Protein AF-A0A940BNS5-F1 (afdb_monomer_lite)

Radius of gyration: 18.8 Å; chains: 1; bounding box: 50×45×51 Å

Structure (mmCIF, N/CA/C/O backbone):
data_AF-A0A940BNS5-F1
#
_entry.id   AF-A0A940BNS5-F1
#
loop_
_atom_site.group_PDB
_atom_site.id
_atom_site.type_symbol
_atom_site.label_atom_id
_atom_site.label_alt_id
_atom_site.label_comp_id
_atom_site.label_asym_id
_atom_site.label_entity_id
_atom_site.label_seq_id
_atom_site.pdbx_PDB_ins_code
_atom_site.Cartn_x
_atom_site.Cartn_y
_atom_site.Cartn_z
_atom_site.occupancy
_atom_site.B_iso_or_equiv
_atom_site.auth_seq_id
_atom_site.auth_comp_id
_atom_site.auth_asym_id
_atom_site.auth_atom_id
_atom_site.pdbx_PDB_model_num
ATOM 1 N N . MET A 1 1 ? -21.526 30.500 -10.501 1.00 32.69 1 MET A N 1
ATOM 2 C CA . MET A 1 1 ? -21.380 29.417 -11.493 1.00 32.69 1 MET A CA 1
ATOM 3 C C . MET A 1 1 ? -20.387 28.428 -10.925 1.00 32.69 1 MET A C 1
ATOM 5 O O . MET A 1 1 ? -19.232 28.790 -10.744 1.00 32.69 1 MET A O 1
ATOM 9 N N . LEU A 1 2 ? -20.861 27.252 -10.518 1.00 28.48 2 LEU A N 1
ATOM 10 C CA . LEU A 1 2 ? -19.992 26.157 -10.097 1.00 28.48 2 LEU A CA 1
ATOM 11 C C . LEU A 1 2 ? -19.272 25.675 -11.359 1.00 28.48 2 LEU A C 1
ATOM 13 O O . LEU A 1 2 ? -19.937 25.359 -12.342 1.00 28.48 2 LEU A O 1
ATOM 17 N N . LYS A 1 3 ? -17.935 25.709 -11.373 1.00 36.97 3 LYS A N 1
ATOM 18 C CA . LYS A 1 3 ? -17.170 24.998 -12.402 1.00 36.97 3 LYS A CA 1
ATOM 19 C C . LYS A 1 3 ? -17.552 23.528 -12.264 1.00 36.97 3 LYS A C 1
ATOM 21 O O . LYS A 1 3 ? -17.383 22.979 -11.178 1.00 36.97 3 LYS A O 1
ATOM 26 N N . GLU A 1 4 ? -18.109 22.937 -13.314 1.00 45.84 4 GLU A N 1
ATOM 27 C CA . GLU A 1 4 ? -18.315 21.492 -13.369 1.00 45.84 4 GLU A CA 1
ATOM 28 C C . GLU A 1 4 ? -16.967 20.823 -13.076 1.00 45.84 4 GLU A C 1
ATOM 30 O O . GLU A 1 4 ? -15.955 21.120 -13.718 1.00 45.84 4 GLU A O 1
ATOM 35 N N . SER A 1 5 ? -16.932 20.011 -12.019 1.00 45.81 5 SER A N 1
ATOM 36 C CA . SER A 1 5 ? -15.772 19.209 -11.651 1.00 45.81 5 SER A CA 1
ATOM 37 C C . SER A 1 5 ? -15.508 18.247 -12.797 1.00 45.81 5 SER A C 1
ATOM 39 O O . SER A 1 5 ? -16.303 17.357 -13.075 1.00 45.81 5 SER A O 1
ATOM 41 N N . CYS A 1 6 ? -14.417 18.486 -13.496 1.00 49.66 6 CYS A N 1
ATOM 42 C CA . CYS A 1 6 ? -13.951 17.701 -14.623 1.00 49.66 6 CYS A CA 1
ATOM 43 C C . CYS A 1 6 ? -13.335 16.404 -14.070 1.00 49.66 6 CYS A C 1
ATOM 45 O O . CYS A 1 6 ? -12.288 16.470 -13.424 1.00 49.66 6 CYS A O 1
ATOM 47 N N . PRO A 1 7 ? -13.993 15.241 -14.231 1.00 57.59 7 PRO A N 1
ATOM 48 C CA . PRO A 1 7 ? -13.511 14.003 -13.637 1.00 57.59 7 PRO A CA 1
ATOM 49 C C . PRO A 1 7 ? -12.333 13.509 -14.473 1.00 57.59 7 PRO A C 1
ATOM 51 O O . PRO A 1 7 ? -12.489 13.235 -15.666 1.00 57.59 7 PRO A O 1
ATOM 54 N N . ILE A 1 8 ? -11.150 13.380 -13.870 1.00 55.38 8 ILE A N 1
ATOM 55 C CA . ILE A 1 8 ? -9.957 12.850 -14.555 1.00 55.38 8 ILE A CA 1
ATOM 56 C C . ILE A 1 8 ? -10.213 11.455 -15.128 1.00 55.38 8 ILE A C 1
ATOM 58 O O . ILE A 1 8 ? -9.591 11.067 -16.109 1.00 55.38 8 ILE A O 1
ATOM 62 N N . GLU A 1 9 ? -11.163 10.710 -14.583 1.00 52.56 9 GLU A N 1
ATOM 63 C CA . GLU A 1 9 ? -11.584 9.428 -15.130 1.00 52.56 9 GLU A CA 1
ATOM 64 C C . GLU A 1 9 ? -12.132 9.528 -16.558 1.00 52.56 9 GLU A C 1
ATOM 66 O O . GLU A 1 9 ? -11.794 8.702 -17.405 1.00 52.56 9 GLU A O 1
ATOM 71 N N . VAL A 1 10 ? -12.877 10.591 -16.880 1.00 57.41 10 VAL A N 1
ATOM 72 C CA . VAL A 1 10 ? -13.347 10.860 -18.249 1.00 57.41 10 VAL A CA 1
ATOM 73 C C . VAL A 1 10 ? -12.155 11.125 -19.173 1.00 57.41 10 VAL A C 1
ATOM 75 O O . VAL A 1 10 ? -12.111 10.614 -20.292 1.00 57.41 10 VAL A O 1
ATOM 78 N N . PHE A 1 11 ? -11.149 11.859 -18.686 1.00 62.84 11 PHE A N 1
ATOM 79 C CA . PHE A 1 11 ? -9.910 12.116 -19.422 1.00 62.84 11 PHE A CA 1
ATOM 80 C C . PHE A 1 11 ? -9.102 10.844 -19.662 1.00 62.84 11 PHE A C 1
ATOM 82 O O . PHE A 1 11 ? -8.723 10.549 -20.792 1.00 62.84 11 PHE A O 1
ATOM 89 N N . ALA A 1 12 ? -8.844 10.084 -18.599 1.00 56.06 12 ALA A N 1
ATOM 90 C CA . ALA A 1 12 ? -8.057 8.866 -18.635 1.00 56.06 12 ALA A CA 1
ATOM 91 C C . ALA A 1 12 ? -8.743 7.797 -19.492 1.00 56.06 12 ALA A C 1
ATOM 93 O O . ALA A 1 12 ? -8.070 7.114 -20.258 1.00 56.06 12 ALA A O 1
ATOM 94 N N . THR A 1 13 ? -10.070 7.684 -19.421 1.00 59.62 13 THR A N 1
ATOM 95 C CA . THR A 1 13 ? -10.864 6.770 -20.252 1.00 59.62 13 THR A CA 1
ATOM 96 C C . THR A 1 13 ? -10.799 7.154 -21.727 1.00 59.62 13 THR A C 1
ATOM 98 O O . THR A 1 13 ? -10.521 6.298 -22.568 1.00 59.62 13 THR A O 1
ATOM 101 N N . GLU A 1 14 ? -10.966 8.437 -22.057 1.00 59.06 14 GLU A N 1
ATOM 102 C CA . GLU A 1 14 ? -10.877 8.914 -23.441 1.00 59.06 14 GLU A CA 1
ATOM 103 C C . GLU A 1 14 ? -9.449 8.799 -24.006 1.00 59.06 14 GLU A C 1
ATOM 105 O O . GLU A 1 14 ? -9.266 8.397 -25.158 1.00 59.06 14 GLU A O 1
ATOM 110 N N . LEU A 1 15 ? -8.418 9.069 -23.197 1.00 60.38 15 LEU A N 1
ATOM 111 C CA . LEU A 1 15 ? -7.017 8.835 -23.562 1.00 60.38 15 LEU A CA 1
ATOM 112 C C . LEU A 1 15 ? -6.723 7.351 -23.789 1.00 60.38 15 LEU A C 1
ATOM 114 O O . LEU A 1 15 ? -6.112 7.009 -24.800 1.00 60.38 15 LEU A O 1
ATOM 118 N N . ARG A 1 16 ? -7.174 6.462 -22.891 1.00 60.81 16 ARG A N 1
ATOM 119 C CA . ARG A 1 16 ? -7.028 5.001 -23.041 1.00 60.81 16 ARG A CA 1
ATOM 120 C C . ARG A 1 16 ? -7.657 4.524 -24.345 1.00 60.81 16 ARG A C 1
ATOM 122 O O . ARG A 1 16 ? -6.996 3.811 -25.098 1.00 60.81 16 ARG A O 1
ATOM 129 N N . ARG A 1 17 ? -8.885 4.968 -24.641 1.00 61.94 17 ARG A N 1
ATOM 130 C CA . ARG A 1 17 ? -9.597 4.653 -25.888 1.00 61.94 17 ARG A CA 1
ATOM 131 C C . ARG A 1 17 ? -8.779 5.066 -27.116 1.00 61.94 17 ARG A C 1
ATOM 133 O O . ARG A 1 17 ? -8.561 4.259 -28.012 1.00 61.94 17 ARG A O 1
ATOM 140 N N . ARG A 1 18 ? -8.248 6.292 -27.134 1.00 57.31 18 ARG A N 1
ATOM 141 C CA . ARG A 1 18 ? -7.480 6.823 -28.276 1.00 57.31 18 ARG A CA 1
ATOM 142 C C . ARG A 1 18 ? -6.085 6.215 -28.437 1.00 57.31 18 ARG A C 1
ATOM 144 O O . ARG A 1 18 ? -5.617 6.092 -29.567 1.00 57.31 18 ARG A O 1
ATOM 151 N N . ILE A 1 19 ? -5.432 5.819 -27.342 1.00 58.22 19 ILE A N 1
ATOM 152 C CA . ILE A 1 19 ? -4.161 5.074 -27.380 1.00 58.22 19 ILE A CA 1
ATOM 153 C C . ILE A 1 19 ? -4.391 3.675 -27.972 1.00 58.22 19 ILE A C 1
ATOM 155 O O . ILE A 1 19 ? -3.611 3.231 -28.812 1.00 58.22 19 ILE A O 1
ATOM 159 N N . GLN A 1 20 ? -5.483 3.003 -27.593 1.00 56.16 20 GLN A N 1
ATOM 160 C CA . GLN A 1 20 ? -5.851 1.682 -28.119 1.00 56.16 20 GLN A CA 1
ATOM 161 C C . GLN A 1 20 ? -6.294 1.717 -29.592 1.00 56.16 20 GLN A C 1
ATOM 163 O O . GLN A 1 20 ? -6.050 0.761 -30.323 1.00 56.16 20 GLN A O 1
ATOM 168 N N . GLU A 1 21 ? -6.892 2.819 -30.049 1.00 59.59 21 GLU A N 1
ATOM 169 C CA . GLU A 1 21 ? -7.330 3.013 -31.441 1.00 59.59 21 GLU A CA 1
ATOM 170 C C . GLU A 1 21 ? -6.195 3.356 -32.425 1.00 59.59 21 GLU A C 1
ATOM 172 O O . GLU A 1 21 ? -6.444 3.487 -33.622 1.00 59.59 21 GLU A O 1
ATOM 177 N N . GLY A 1 22 ? -4.943 3.467 -31.960 1.00 50.72 22 GLY A N 1
ATOM 178 C CA . GLY A 1 22 ? -3.772 3.557 -32.834 1.00 50.72 22 GLY A CA 1
ATOM 179 C C . GLY A 1 22 ? -3.780 4.774 -33.764 1.00 50.72 22 GLY A C 1
ATO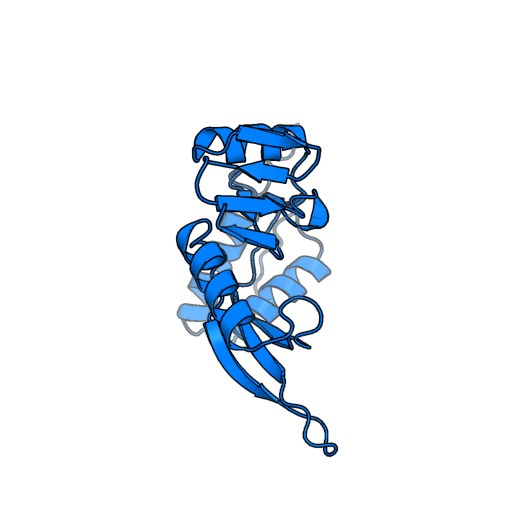M 180 O O . GLY A 1 22 ? -3.629 4.627 -34.974 1.00 50.72 22 GLY A O 1
ATOM 181 N N . SER A 1 23 ? -3.927 5.987 -33.225 1.00 45.78 23 SER A N 1
ATOM 182 C CA . SER A 1 23 ? -3.704 7.215 -33.998 1.00 45.78 23 SER A CA 1
ATOM 183 C C . SER A 1 23 ? -2.414 7.898 -33.552 1.00 45.78 23 SER A C 1
ATOM 185 O O . SER A 1 23 ? -2.322 8.419 -32.440 1.00 45.78 23 SER A O 1
ATOM 187 N N . GLY A 1 24 ? -1.421 7.943 -34.446 1.00 44.81 24 GLY A N 1
ATOM 188 C CA . GLY A 1 24 ? -0.151 8.669 -34.283 1.00 44.81 24 GLY A CA 1
ATOM 189 C C . GLY A 1 24 ? -0.278 10.194 -34.110 1.00 44.81 24 GLY A C 1
ATOM 190 O O . GLY A 1 24 ? 0.727 10.893 -34.160 1.00 44.81 24 GLY A O 1
ATOM 191 N N . ASP A 1 25 ? -1.490 10.709 -33.889 1.00 45.00 25 ASP A N 1
ATOM 192 C CA . ASP A 1 25 ? -1.805 12.110 -33.604 1.00 45.00 25 ASP A CA 1
ATOM 193 C C . ASP A 1 25 ? -2.443 12.316 -32.209 1.00 45.00 25 ASP A C 1
ATOM 195 O O . ASP A 1 25 ? -2.957 13.400 -31.925 1.00 45.00 25 ASP A O 1
ATOM 199 N N . ALA A 1 26 ? -2.382 11.331 -31.297 1.00 45.66 26 ALA A N 1
ATOM 200 C CA . ALA A 1 26 ? -2.919 11.449 -29.928 1.00 45.66 26 ALA A CA 1
ATOM 201 C C . ALA A 1 26 ? -2.349 12.645 -29.124 1.00 45.66 26 ALA A C 1
ATOM 203 O O . ALA A 1 26 ? -2.980 13.113 -28.181 1.00 45.66 26 ALA A O 1
ATOM 204 N N . GLN A 1 27 ? -1.201 13.193 -29.538 1.00 44.97 27 GLN A N 1
ATOM 205 C CA . GLN A 1 27 ? -0.595 14.401 -28.964 1.00 44.97 27 GLN A CA 1
ATOM 206 C C . GLN A 1 27 ? -1.122 15.729 -29.539 1.00 44.97 27 GLN A C 1
ATOM 208 O O . GLN A 1 27 ? -0.878 16.772 -28.940 1.00 44.97 27 GLN A O 1
ATOM 213 N N . LYS A 1 28 ? -1.828 15.742 -30.682 1.00 43.66 28 LYS A N 1
ATOM 214 C CA . LYS A 1 28 ? -2.190 16.996 -31.380 1.00 43.66 28 LYS A CA 1
ATOM 215 C C . LYS A 1 28 ? -3.585 17.538 -31.084 1.00 43.66 28 LYS A C 1
ATOM 217 O O . LYS A 1 28 ? -3.833 18.696 -31.390 1.00 43.66 28 LYS A O 1
ATOM 222 N N . ASN A 1 29 ? -4.480 16.746 -30.496 1.00 43.44 29 ASN A N 1
ATOM 223 C CA . ASN A 1 29 ? -5.855 17.165 -30.198 1.00 43.44 29 ASN A CA 1
ATOM 224 C C . ASN A 1 29 ? -6.308 16.676 -28.819 1.00 43.44 29 ASN A C 1
ATOM 226 O O . ASN A 1 29 ? -7.402 16.129 -28.664 1.00 43.44 29 ASN A O 1
ATOM 230 N N . LEU A 1 30 ? -5.467 16.894 -27.809 1.00 49.41 30 LEU A N 1
ATOM 231 C CA . LEU A 1 30 ? -5.956 16.990 -26.443 1.00 49.41 30 LEU A CA 1
ATOM 232 C C . LEU A 1 30 ? -6.776 18.290 -26.384 1.00 49.41 30 LEU A C 1
ATOM 234 O O . LEU A 1 30 ? -6.230 19.371 -26.179 1.00 49.41 30 LEU A O 1
ATOM 238 N N . GLN A 1 31 ? -8.070 18.230 -26.715 1.00 48.22 31 GLN A N 1
ATOM 239 C CA . GLN A 1 31 ? -8.955 19.358 -26.439 1.00 48.22 31 GLN A CA 1
ATOM 240 C C . GLN A 1 31 ? -8.922 19.549 -24.925 1.00 48.22 31 GLN A C 1
ATOM 242 O O . GLN A 1 31 ? -9.421 18.710 -24.181 1.00 48.22 31 GLN A O 1
ATOM 247 N N . THR A 1 32 ? -8.232 20.613 -24.519 1.00 45.91 32 THR A N 1
ATOM 248 C CA . THR A 1 32 ? -7.919 21.008 -23.149 1.00 45.91 32 THR A CA 1
ATOM 249 C C . THR A 1 32 ? -9.106 20.759 -22.236 1.00 45.91 32 THR A C 1
ATOM 251 O O . THR A 1 32 ? -10.130 21.445 -22.346 1.00 45.91 32 THR A O 1
ATOM 254 N N . LEU A 1 33 ? -8.968 19.797 -21.329 1.00 45.50 33 LEU A N 1
ATOM 255 C CA . LEU A 1 33 ? -9.897 19.688 -20.225 1.00 45.50 33 LEU A CA 1
ATOM 256 C C . LEU A 1 33 ? -9.505 20.772 -19.213 1.00 45.50 33 LEU A C 1
ATOM 258 O O . LEU A 1 33 ? -8.359 20.816 -18.775 1.00 45.50 33 LEU A O 1
ATOM 262 N N . PRO A 1 34 ? -10.415 21.681 -18.830 1.00 53.19 34 PRO A N 1
ATOM 263 C CA . PRO A 1 34 ? -10.081 22.922 -18.118 1.00 53.19 34 PRO A CA 1
ATOM 264 C C . PRO A 1 34 ? -9.596 22.733 -16.664 1.00 53.19 34 PRO A C 1
ATOM 266 O O . PRO A 1 34 ? -9.528 23.708 -15.912 1.00 53.19 34 PRO A O 1
ATOM 269 N N . CYS A 1 35 ? -9.314 21.496 -16.248 1.00 53.53 35 CYS A N 1
ATOM 270 C CA . CYS A 1 35 ? -9.085 21.096 -14.864 1.00 53.53 35 CYS A CA 1
ATOM 271 C C . CYS A 1 35 ? -7.706 20.504 -14.580 1.00 53.53 35 CYS A C 1
ATOM 273 O O . CYS A 1 35 ? -7.287 20.525 -13.426 1.00 53.53 35 CYS A O 1
ATOM 275 N N . LEU A 1 36 ? -7.007 20.015 -15.605 1.00 54.66 36 LEU A N 1
ATOM 276 C CA . LEU A 1 36 ? -5.651 19.509 -15.472 1.00 54.66 36 LEU A CA 1
ATOM 277 C C . LEU A 1 36 ? -4.656 20.565 -15.924 1.00 54.66 36 LEU A C 1
ATOM 279 O O . LEU A 1 36 ? -4.879 21.291 -16.894 1.00 54.66 36 LEU A O 1
ATOM 283 N N . THR A 1 37 ? -3.532 20.665 -15.223 1.00 63.12 37 THR A N 1
ATOM 284 C CA . THR A 1 37 ? -2.418 21.443 -15.752 1.00 63.12 37 THR A CA 1
ATOM 285 C C . THR A 1 37 ? -1.830 20.714 -16.964 1.00 63.12 37 THR A C 1
ATOM 287 O O . THR A 1 37 ? -1.770 19.483 -16.970 1.00 63.12 37 THR A O 1
ATOM 290 N N . PRO A 1 38 ? -1.279 21.434 -17.958 1.00 60.47 38 PRO A N 1
ATOM 291 C CA . PRO A 1 38 ? -0.605 20.805 -19.099 1.00 60.47 38 PRO A CA 1
ATOM 292 C C . PRO A 1 38 ? 0.501 19.813 -18.697 1.00 60.47 38 PRO A C 1
ATOM 294 O O . PRO A 1 38 ? 0.825 18.886 -19.433 1.00 60.47 38 PRO A O 1
ATOM 297 N N . LYS A 1 39 ? 1.088 19.995 -17.505 1.00 58.50 39 LYS A N 1
ATOM 298 C CA . LYS A 1 39 ? 2.098 19.098 -16.937 1.00 58.50 39 LYS A CA 1
ATOM 299 C C . LYS A 1 39 ? 1.495 17.781 -16.438 1.00 58.50 39 LYS A C 1
ATOM 301 O O . LYS A 1 39 ? 2.104 16.734 -16.633 1.00 58.50 39 LYS A O 1
ATOM 306 N N . GLU A 1 40 ? 0.333 17.827 -15.794 1.00 60.97 40 GLU A N 1
ATOM 307 C CA . GLU A 1 40 ? -0.395 16.633 -15.344 1.00 60.97 40 GLU A CA 1
ATOM 308 C C . GLU A 1 40 ? -0.957 15.858 -16.535 1.00 60.97 40 GLU A C 1
ATOM 310 O O . GLU A 1 40 ? -0.813 14.640 -16.580 1.00 60.97 40 GLU A O 1
ATOM 315 N N . GLU A 1 41 ? -1.493 16.559 -17.540 1.00 63.91 41 GLU A N 1
ATOM 316 C CA . GLU A 1 41 ? -1.937 15.948 -18.797 1.00 63.91 41 GLU A CA 1
ATOM 317 C C . GLU A 1 41 ? -0.795 15.190 -19.485 1.00 63.91 41 GLU A C 1
ATOM 319 O O . GLU A 1 41 ? -0.955 14.026 -19.849 1.00 63.91 41 GLU A O 1
ATOM 324 N N . ALA A 1 42 ? 0.381 15.818 -19.609 1.00 62.97 42 ALA A N 1
ATOM 325 C CA . ALA A 1 42 ? 1.560 15.197 -20.207 1.00 62.97 42 ALA A CA 1
ATOM 326 C C . ALA A 1 42 ? 2.070 13.990 -19.402 1.00 62.97 42 ALA A C 1
ATOM 328 O O . ALA A 1 42 ? 2.389 12.964 -19.996 1.00 62.97 42 ALA A O 1
ATOM 329 N N . LEU A 1 43 ? 2.109 14.082 -18.068 1.00 65.00 43 LEU A N 1
ATOM 330 C CA . LEU A 1 43 ? 2.560 12.989 -17.201 1.00 65.00 43 LEU A CA 1
ATOM 331 C C . LEU A 1 43 ? 1.613 11.783 -17.259 1.00 65.00 43 LEU A C 1
ATOM 333 O O . LEU A 1 43 ? 2.064 10.638 -17.303 1.00 65.00 43 LEU A O 1
ATOM 337 N N . ILE A 1 44 ? 0.302 12.036 -17.258 1.00 65.31 44 ILE A N 1
ATOM 338 C CA . ILE A 1 44 ? -0.724 10.997 -17.385 1.00 65.31 44 ILE A CA 1
ATOM 339 C C . ILE A 1 44 ? -0.643 10.361 -18.775 1.00 65.31 44 ILE A C 1
ATOM 341 O O . ILE A 1 44 ? -0.619 9.137 -18.876 1.00 65.31 44 ILE A O 1
ATOM 345 N N . ALA A 1 45 ? -0.530 11.161 -19.839 1.00 64.94 45 ALA A N 1
ATOM 346 C CA . ALA A 1 45 ? -0.399 10.658 -21.204 1.00 64.94 45 ALA A CA 1
ATOM 347 C C . ALA A 1 45 ? 0.884 9.833 -21.411 1.00 64.94 45 ALA A C 1
ATOM 349 O O . ALA A 1 45 ? 0.823 8.769 -22.021 1.00 64.94 45 ALA A O 1
ATOM 350 N N . GLU A 1 46 ? 2.026 10.271 -20.870 1.00 62.84 46 GLU A N 1
ATOM 351 C CA . GLU A 1 46 ? 3.297 9.536 -20.915 1.00 62.84 46 GLU A CA 1
ATOM 352 C C . GLU A 1 46 ? 3.174 8.176 -20.214 1.00 62.84 46 GLU A C 1
ATOM 354 O O . GLU A 1 46 ? 3.526 7.140 -20.780 1.00 62.84 46 GLU A O 1
ATOM 359 N N . LYS A 1 47 ? 2.605 8.151 -19.005 1.00 64.25 47 LYS A N 1
ATOM 360 C CA . LYS A 1 47 ? 2.402 6.908 -18.246 1.00 64.25 47 LYS A CA 1
ATOM 361 C C . LYS A 1 47 ? 1.408 5.965 -18.924 1.00 64.25 47 LYS A C 1
ATOM 363 O O . LYS A 1 47 ? 1.657 4.766 -18.974 1.00 64.25 47 LYS A O 1
ATOM 368 N N . LEU A 1 48 ? 0.333 6.498 -19.504 1.00 63.97 48 LEU A N 1
ATOM 369 C CA . LEU A 1 48 ? -0.627 5.711 -20.283 1.00 63.97 48 LEU A CA 1
ATOM 370 C C . LEU A 1 48 ? 0.001 5.142 -21.564 1.00 63.97 48 LEU A C 1
ATOM 372 O O . LEU A 1 48 ? -0.319 4.018 -21.947 1.00 63.97 48 LEU A O 1
ATOM 376 N N . ALA A 1 49 ? 0.908 5.884 -22.207 1.00 58.19 49 ALA A N 1
ATOM 377 C CA . ALA A 1 49 ? 1.589 5.461 -23.430 1.00 58.19 49 ALA A CA 1
ATOM 378 C C . ALA A 1 49 ? 2.668 4.388 -23.190 1.00 58.19 49 ALA A C 1
ATOM 380 O O . ALA A 1 49 ? 2.876 3.532 -24.047 1.00 58.19 49 ALA A O 1
ATOM 381 N N . HIS A 1 50 ? 3.338 4.406 -22.033 1.00 53.91 50 HIS A N 1
ATOM 382 C CA . HIS A 1 50 ? 4.413 3.463 -21.687 1.00 53.91 50 HIS A CA 1
ATOM 383 C C . HIS A 1 50 ? 3.954 2.245 -20.865 1.00 53.91 50 HIS A C 1
ATOM 385 O O . HIS A 1 50 ? 4.781 1.445 -20.425 1.00 53.91 50 HIS A O 1
ATOM 391 N N . GLY A 1 51 ? 2.639 2.071 -20.715 1.00 59.50 51 GLY A N 1
ATOM 392 C CA . GLY A 1 51 ? 2.028 1.078 -19.838 1.00 59.50 51 GLY A CA 1
ATOM 393 C C . GLY A 1 51 ? 1.813 1.668 -18.448 1.00 59.50 51 GLY A C 1
ATOM 394 O O . GLY A 1 51 ? 2.746 2.191 -17.844 1.00 59.50 51 GLY A O 1
ATOM 395 N N . ASN A 1 52 ? 0.576 1.585 -17.944 1.00 76.50 52 ASN A N 1
ATOM 396 C CA . ASN A 1 52 ? 0.146 2.091 -16.632 1.00 76.50 52 ASN A CA 1
ATOM 397 C C . ASN A 1 52 ? 0.780 1.311 -15.481 1.00 76.50 52 ASN A C 1
ATOM 399 O O . ASN A 1 52 ? 0.084 0.673 -14.705 1.00 76.50 52 ASN A O 1
ATOM 403 N N . VAL A 1 53 ? 2.100 1.310 -15.383 1.00 80.88 53 VAL A N 1
ATOM 404 C CA . VAL A 1 53 ? 2.830 0.373 -14.547 1.00 80.88 53 VAL A CA 1
ATOM 405 C C . VAL A 1 53 ? 3.985 1.081 -13.852 1.00 80.88 53 VAL A C 1
ATOM 407 O O . VAL A 1 53 ? 4.748 1.836 -14.454 1.00 80.88 53 VAL A O 1
ATOM 410 N N . ILE A 1 54 ? 4.126 0.812 -12.559 1.00 85.19 54 ILE A N 1
ATOM 411 C CA . ILE A 1 54 ? 5.245 1.222 -11.720 1.00 85.19 54 ILE A CA 1
ATOM 412 C C . ILE A 1 54 ? 6.073 -0.017 -11.385 1.00 85.19 54 ILE A C 1
ATOM 414 O O . ILE A 1 54 ? 5.540 -1.013 -10.898 1.00 85.19 54 ILE A O 1
ATOM 418 N N . TYR A 1 55 ? 7.389 0.079 -11.572 1.00 83.88 55 TYR A N 1
ATOM 419 C CA . TYR A 1 55 ? 8.339 -0.915 -11.080 1.00 83.88 55 TYR A CA 1
ATOM 420 C C . TYR A 1 55 ? 8.985 -0.435 -9.778 1.00 83.88 55 TYR A C 1
ATOM 422 O O . TYR A 1 55 ? 9.502 0.680 -9.702 1.00 83.88 55 TYR A O 1
ATOM 430 N N . LYS A 1 56 ? 8.976 -1.289 -8.754 1.00 87.00 56 LYS A N 1
ATOM 431 C CA . LYS A 1 56 ? 9.563 -1.045 -7.435 1.00 87.00 56 LYS A CA 1
ATOM 432 C C . LYS A 1 56 ? 10.646 -2.080 -7.165 1.00 87.00 56 LYS A C 1
ATOM 434 O O . LYS A 1 56 ? 10.380 -3.279 -7.169 1.00 87.00 56 LYS A O 1
ATOM 439 N N . VAL A 1 57 ? 11.865 -1.620 -6.901 1.00 85.94 57 VAL A N 1
ATOM 440 C CA . VAL A 1 57 ? 12.954 -2.492 -6.442 1.00 85.94 57 VAL A CA 1
ATOM 441 C C . VAL A 1 57 ? 12.839 -2.645 -4.929 1.00 85.94 57 VAL A C 1
ATOM 443 O O . VAL A 1 57 ? 12.895 -1.654 -4.203 1.00 85.94 57 VAL A O 1
ATOM 446 N N . ASN A 1 58 ? 12.678 -3.875 -4.443 1.00 86.62 58 ASN A N 1
ATOM 447 C CA . ASN A 1 58 ? 12.577 -4.160 -3.015 1.00 86.62 58 ASN A CA 1
ATOM 448 C C . ASN A 1 58 ? 13.938 -4.593 -2.454 1.00 86.62 58 ASN A C 1
ATOM 450 O O . ASN A 1 58 ? 14.534 -5.561 -2.925 1.00 86.62 58 ASN A O 1
ATOM 454 N N . ASN A 1 59 ? 14.424 -3.891 -1.427 1.00 84.56 59 ASN A N 1
ATOM 455 C CA . ASN A 1 59 ? 15.731 -4.158 -0.820 1.00 84.56 59 ASN A CA 1
ATOM 456 C C . ASN A 1 59 ? 15.722 -5.230 0.289 1.00 84.56 59 ASN A C 1
ATOM 458 O O . ASN A 1 59 ? 16.754 -5.461 0.914 1.00 84.56 59 ASN A O 1
ATOM 462 N N . LEU A 1 60 ? 14.570 -5.857 0.553 1.00 83.88 60 LEU A N 1
ATOM 463 C CA . LEU A 1 60 ? 14.338 -6.868 1.590 1.00 83.88 60 LEU A CA 1
ATOM 464 C C . LEU A 1 60 ? 14.617 -6.414 3.031 1.00 83.88 60 LEU A C 1
ATOM 466 O O . LEU A 1 60 ? 14.589 -7.245 3.936 1.00 83.88 60 LEU A O 1
ATOM 470 N N . MET A 1 61 ? 14.828 -5.121 3.294 1.00 80.06 61 MET A N 1
ATOM 471 C CA . MET A 1 61 ? 15.120 -4.636 4.651 1.00 80.06 61 MET A CA 1
ATOM 472 C C . MET A 1 61 ? 13.976 -4.929 5.625 1.00 80.06 61 MET A C 1
ATOM 474 O O . MET A 1 61 ? 14.213 -5.359 6.754 1.00 80.06 61 MET A O 1
ATOM 478 N N . THR A 1 62 ? 12.732 -4.746 5.177 1.00 76.19 62 THR A N 1
ATOM 479 C CA . THR A 1 62 ? 11.545 -4.974 6.009 1.00 76.19 62 THR A CA 1
ATOM 480 C C . THR A 1 62 ? 11.178 -6.454 6.094 1.00 76.19 62 THR A C 1
ATOM 482 O O . THR A 1 62 ? 10.887 -6.962 7.175 1.00 76.19 62 THR A O 1
ATOM 485 N N . SER A 1 63 ? 11.211 -7.175 4.968 1.00 79.19 63 SER A N 1
ATOM 486 C CA . SER A 1 63 ? 10.811 -8.587 4.920 1.00 79.19 63 SER A CA 1
ATOM 487 C C . SER A 1 63 ? 11.895 -9.545 5.414 1.00 79.19 63 SER A C 1
ATOM 489 O O . SER A 1 63 ? 11.574 -10.664 5.801 1.00 79.19 63 SER A O 1
ATOM 491 N N . LYS A 1 64 ? 13.170 -9.136 5.411 1.00 85.25 64 LYS A N 1
ATOM 492 C CA . LYS A 1 64 ? 14.382 -9.924 5.721 1.00 85.25 64 LYS A CA 1
ATOM 493 C C . LYS A 1 64 ? 14.660 -11.087 4.766 1.00 85.25 64 LYS A C 1
ATOM 495 O O . LYS A 1 64 ? 15.817 -11.396 4.505 1.00 85.25 64 LYS A O 1
ATOM 500 N N . THR A 1 65 ? 13.620 -11.736 4.248 1.00 89.25 65 THR A N 1
ATOM 501 C CA . THR A 1 65 ? 13.700 -12.869 3.324 1.00 89.25 65 THR A CA 1
ATOM 502 C C . THR A 1 65 ? 12.761 -12.682 2.131 1.00 89.25 65 THR A C 1
ATOM 504 O O . THR A 1 65 ? 11.804 -11.903 2.186 1.00 89.25 65 THR A O 1
ATOM 507 N N . LEU A 1 66 ? 13.025 -13.422 1.047 1.00 90.12 66 LEU A N 1
ATOM 508 C CA . LEU A 1 66 ? 12.124 -13.516 -0.108 1.00 90.12 66 LEU A CA 1
ATOM 509 C C . LEU A 1 66 ? 10.799 -14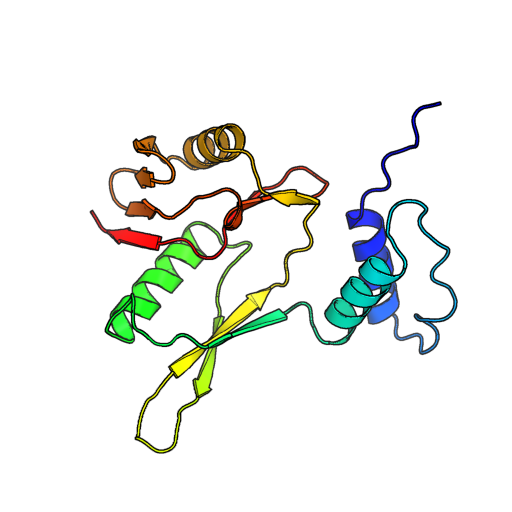.194 0.253 1.00 90.12 66 LEU A C 1
ATOM 511 O O . LEU A 1 66 ? 9.753 -13.749 -0.203 1.00 90.12 66 LEU A O 1
ATOM 515 N N . LEU A 1 67 ? 10.837 -15.229 1.099 1.00 92.50 67 LEU A N 1
ATOM 516 C CA . LEU A 1 67 ? 9.632 -15.933 1.540 1.00 92.50 67 LEU A CA 1
ATOM 517 C C . LEU A 1 67 ? 8.675 -14.975 2.255 1.00 92.50 67 LEU A C 1
ATOM 519 O O . LEU A 1 67 ? 7.529 -14.833 1.845 1.00 92.50 67 LEU A O 1
ATOM 523 N N . SER A 1 68 ? 9.180 -14.237 3.245 1.00 91.50 68 SER A N 1
ATOM 524 C CA . SER A 1 68 ? 8.382 -13.249 3.975 1.00 91.50 68 SER A CA 1
ATOM 525 C C . SER A 1 68 ? 7.908 -12.101 3.081 1.00 91.50 68 SER A C 1
ATOM 527 O O . SER A 1 68 ? 6.845 -11.539 3.327 1.00 91.50 68 SER A O 1
ATOM 529 N N . LEU A 1 69 ? 8.663 -11.740 2.033 1.00 92.81 69 LEU A N 1
ATOM 530 C CA . LEU A 1 69 ? 8.173 -10.792 1.032 1.00 92.81 69 LEU A CA 1
ATOM 531 C C . LEU A 1 69 ? 6.965 -11.379 0.296 1.00 92.81 69 LEU A C 1
ATOM 533 O O . LEU A 1 69 ? 5.932 -10.726 0.233 1.00 92.81 69 LEU A O 1
ATOM 537 N N . PHE A 1 70 ? 7.068 -12.599 -0.232 1.00 94.31 70 PHE A N 1
ATOM 538 C CA . PHE A 1 70 ? 5.986 -13.217 -1.001 1.00 94.31 70 PHE A CA 1
ATOM 539 C C . PHE A 1 70 ? 4.733 -13.471 -0.166 1.00 94.31 70 PHE A C 1
ATOM 541 O O . PHE A 1 70 ? 3.633 -13.221 -0.649 1.00 94.31 70 PHE A O 1
ATOM 548 N N . GLU A 1 71 ? 4.876 -13.875 1.095 1.00 94.25 71 GLU A N 1
ATOM 549 C CA . GLU A 1 71 ? 3.749 -13.979 2.029 1.00 94.25 71 GLU A CA 1
ATOM 550 C C . GLU A 1 71 ? 3.017 -12.639 2.168 1.00 94.25 71 GLU A C 1
ATOM 552 O O . GLU A 1 71 ? 1.793 -12.581 2.064 1.00 94.25 71 GLU A O 1
ATOM 557 N N . ARG A 1 72 ? 3.762 -11.538 2.315 1.00 94.25 72 ARG A N 1
ATOM 558 C CA . ARG A 1 72 ? 3.179 -10.194 2.397 1.00 94.25 72 ARG A CA 1
ATOM 559 C C . ARG A 1 72 ? 2.529 -9.744 1.097 1.00 94.25 72 ARG A C 1
ATOM 561 O O . ARG A 1 72 ? 1.462 -9.148 1.151 1.00 94.25 72 ARG A O 1
ATOM 568 N N . LEU A 1 73 ? 3.143 -10.024 -0.054 1.00 95.44 73 LEU A N 1
ATOM 569 C CA . LEU A 1 73 ? 2.547 -9.700 -1.354 1.00 95.44 73 LEU A CA 1
ATOM 570 C C . LEU A 1 73 ? 1.254 -10.485 -1.577 1.00 95.44 73 LEU A C 1
ATOM 572 O O . LEU A 1 73 ? 0.279 -9.917 -2.053 1.00 95.44 73 LEU A O 1
ATOM 576 N N . ASN A 1 74 ? 1.209 -11.755 -1.174 1.00 96.38 74 ASN A N 1
ATOM 577 C CA . ASN A 1 74 ? -0.005 -12.563 -1.256 1.00 96.38 74 ASN A CA 1
ATOM 578 C C . ASN A 1 74 ? -1.122 -11.994 -0.373 1.00 96.38 74 ASN A C 1
ATOM 580 O O . ASN A 1 74 ? -2.260 -11.893 -0.825 1.00 96.38 74 ASN A O 1
ATOM 584 N N . LEU A 1 75 ? -0.801 -11.576 0.857 1.00 97.38 75 LEU A N 1
ATOM 585 C CA . LEU A 1 75 ? -1.766 -10.918 1.741 1.00 97.38 75 LEU A CA 1
ATOM 586 C C . LEU A 1 75 ? -2.250 -9.587 1.154 1.00 97.38 75 LEU A C 1
ATOM 588 O O . LEU A 1 75 ? -3.458 -9.365 1.093 1.00 97.38 75 LEU A O 1
ATOM 592 N N . HIS A 1 76 ? -1.336 -8.745 0.656 1.00 97.44 76 HIS A N 1
ATOM 593 C CA . HIS A 1 76 ? -1.687 -7.489 -0.014 1.00 97.44 76 HIS A CA 1
ATOM 594 C C . HIS A 1 76 ? -2.628 -7.738 -1.186 1.00 97.44 76 HIS A C 1
ATOM 596 O O . HIS A 1 76 ? -3.705 -7.162 -1.235 1.00 97.44 76 HIS A O 1
ATOM 602 N N . ASN A 1 77 ? -2.258 -8.630 -2.102 1.00 97.69 77 ASN A N 1
ATOM 603 C CA . ASN A 1 77 ? -3.029 -8.908 -3.311 1.00 97.69 77 ASN A CA 1
ATOM 604 C C . ASN A 1 77 ? -4.399 -9.518 -3.002 1.00 97.69 77 ASN A C 1
ATOM 606 O O . ASN A 1 77 ? -5.349 -9.293 -3.747 1.00 97.69 77 ASN A O 1
ATOM 610 N N . SER A 1 78 ? -4.506 -10.285 -1.914 1.00 96.81 78 SER A N 1
ATOM 611 C CA . SER A 1 78 ? -5.775 -10.859 -1.470 1.00 96.81 78 SER A CA 1
ATOM 612 C C . SER A 1 78 ? -6.711 -9.817 -0.859 1.00 96.81 78 SER A C 1
ATOM 614 O O . SER A 1 78 ? -7.922 -9.952 -1.005 1.00 96.81 78 SER A O 1
ATOM 616 N N . ILE A 1 79 ? -6.179 -8.828 -0.135 1.00 97.56 79 ILE A N 1
ATOM 617 C CA . ILE A 1 79 ? -6.983 -7.820 0.574 1.00 97.56 79 ILE A CA 1
ATOM 618 C C . ILE A 1 79 ? -7.265 -6.610 -0.331 1.00 97.56 79 ILE A C 1
ATOM 620 O O . ILE A 1 79 ? -8.375 -6.085 -0.331 1.00 97.56 79 ILE A O 1
ATOM 624 N N . PHE A 1 80 ? -6.284 -6.196 -1.134 1.00 97.69 80 PHE A N 1
ATOM 625 C CA . PHE A 1 80 ? -6.322 -5.027 -2.015 1.00 97.69 80 PHE A CA 1
ATOM 626 C C . PHE A 1 80 ? -6.003 -5.422 -3.471 1.00 97.69 80 PHE A C 1
ATOM 628 O O . PHE A 1 80 ? -4.949 -5.069 -4.007 1.00 97.69 80 PHE A O 1
ATOM 635 N N . PRO A 1 81 ? -6.901 -6.156 -4.153 1.00 96.38 81 PRO A N 1
ATOM 636 C CA . PRO A 1 81 ? -6.639 -6.670 -5.500 1.00 96.38 81 PRO A CA 1
ATOM 637 C C . PRO A 1 81 ? -6.423 -5.568 -6.552 1.00 96.38 81 PRO A C 1
ATOM 639 O O . PRO A 1 81 ? -5.646 -5.763 -7.485 1.00 96.38 81 PRO A O 1
ATOM 642 N N . GLN A 1 82 ? -7.044 -4.395 -6.375 1.00 92.12 82 GLN A N 1
ATOM 643 C CA . GLN A 1 82 ? -6.919 -3.239 -7.280 1.00 92.12 82 GLN A CA 1
ATOM 644 C C . GLN A 1 82 ? -5.510 -2.627 -7.306 1.00 92.12 82 GLN A C 1
ATOM 646 O O . GLN A 1 82 ? -5.154 -1.911 -8.233 1.00 92.12 82 GLN A O 1
ATOM 651 N N . THR A 1 83 ? -4.692 -2.905 -6.290 1.00 95.31 83 THR A N 1
ATOM 652 C CA . THR A 1 83 ? -3.308 -2.424 -6.184 1.00 95.31 83 THR A CA 1
ATOM 653 C C . THR A 1 83 ? -2.331 -3.586 -6.065 1.00 95.31 83 THR A C 1
ATOM 655 O O . THR A 1 83 ? -1.288 -3.471 -5.415 1.00 95.31 83 THR A O 1
ATOM 658 N N . SER A 1 84 ? -2.676 -4.726 -6.664 1.00 96.44 84 SER A N 1
ATOM 659 C CA . SER A 1 84 ? -1.870 -5.935 -6.563 1.00 96.44 84 SER A CA 1
ATOM 660 C C . SER A 1 84 ? -0.455 -5.757 -7.124 1.00 96.44 84 SER A C 1
ATOM 662 O O . SER A 1 84 ? -0.195 -4.983 -8.047 1.00 96.44 84 SER A O 1
ATOM 664 N N . TYR A 1 85 ? 0.479 -6.490 -6.527 1.00 95.81 85 TYR A N 1
ATOM 665 C CA . TYR A 1 85 ? 1.858 -6.587 -6.969 1.00 95.81 85 TYR A CA 1
ATOM 666 C C . TYR A 1 85 ? 2.086 -7.858 -7.780 1.00 95.81 85 TYR A C 1
ATOM 668 O O . TYR A 1 85 ? 1.663 -8.946 -7.385 1.00 95.81 85 TYR A O 1
ATOM 676 N N . GLN A 1 86 ? 2.868 -7.745 -8.846 1.00 94.75 86 GLN A N 1
ATOM 677 C CA . GLN A 1 86 ? 3.400 -8.876 -9.595 1.00 94.75 86 GLN A CA 1
ATOM 678 C C . GLN A 1 86 ? 4.928 -8.884 -9.513 1.00 94.75 86 GLN A C 1
ATOM 680 O O . GLN A 1 86 ? 5.577 -7.870 -9.748 1.00 94.75 86 GLN A O 1
ATOM 685 N N . LEU A 1 87 ? 5.531 -10.030 -9.197 1.00 93.06 87 LEU A N 1
ATOM 686 C CA . LEU A 1 87 ? 6.978 -10.192 -9.336 1.00 93.06 87 LEU A CA 1
ATOM 687 C C . LEU A 1 87 ? 7.324 -10.304 -10.826 1.00 93.06 87 LEU A C 1
ATOM 689 O O . LEU A 1 87 ? 6.867 -11.236 -11.485 1.00 93.06 87 LEU A O 1
ATOM 693 N N . THR A 1 88 ? 8.153 -9.398 -11.342 1.00 90.75 88 THR A N 1
ATOM 694 C CA . THR A 1 88 ? 8.563 -9.403 -12.760 1.00 90.75 88 THR A CA 1
ATOM 695 C C . THR A 1 88 ? 10.005 -9.818 -12.978 1.00 90.75 88 THR A C 1
ATOM 697 O O . THR A 1 88 ? 10.383 -10.192 -14.087 1.00 90.75 88 THR A O 1
ATOM 700 N N . GLY A 1 89 ? 10.821 -9.802 -11.928 1.00 88.50 89 GLY A N 1
ATOM 701 C CA . GLY A 1 89 ? 12.194 -10.260 -12.015 1.00 88.50 89 GLY A CA 1
ATOM 702 C C . GLY A 1 89 ? 13.008 -9.912 -10.786 1.00 88.50 89 GLY A C 1
ATOM 703 O O . GLY A 1 89 ? 12.479 -9.587 -9.723 1.00 88.50 89 GLY A O 1
ATOM 704 N N . PHE A 1 90 ? 14.320 -9.974 -10.958 1.00 87.62 90 PHE A N 1
ATOM 705 C CA . PHE A 1 90 ? 15.294 -9.637 -9.935 1.00 87.62 90 PHE A CA 1
ATOM 706 C C . PHE A 1 90 ? 16.366 -8.732 -10.536 1.00 87.62 90 PHE A C 1
ATOM 708 O O . PHE A 1 90 ? 16.732 -8.871 -11.701 1.00 87.62 90 PHE A O 1
ATOM 715 N N . THR A 1 91 ? 16.884 -7.824 -9.722 1.00 84.56 91 THR A N 1
ATOM 716 C CA . THR A 1 91 ? 18.086 -7.038 -9.999 1.00 84.56 91 THR A CA 1
ATOM 717 C C . THR A 1 91 ? 19.115 -7.277 -8.899 1.00 84.56 91 THR A C 1
ATOM 719 O O . THR A 1 91 ? 18.843 -7.954 -7.909 1.00 84.56 91 THR A O 1
ATOM 722 N N . GLY A 1 92 ? 20.314 -6.741 -9.064 1.00 79.00 92 GLY A N 1
ATOM 723 C CA . GLY A 1 92 ? 21.391 -6.889 -8.104 1.00 79.00 92 GLY A CA 1
ATOM 724 C C . GLY A 1 92 ? 22.523 -5.922 -8.387 1.00 79.00 92 GLY A C 1
ATOM 725 O O . GLY A 1 92 ? 22.711 -5.476 -9.519 1.00 79.00 92 GLY A O 1
ATOM 726 N N . PHE A 1 93 ? 23.292 -5.610 -7.350 1.00 70.56 93 PHE A N 1
ATOM 727 C CA . PHE A 1 93 ? 24.588 -4.964 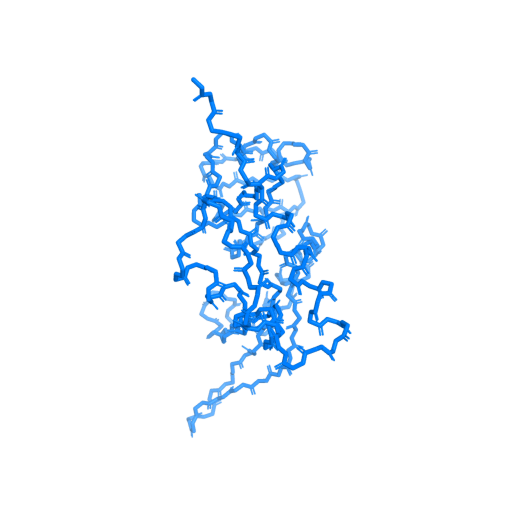-7.523 1.00 70.56 93 PHE A CA 1
ATOM 728 C C . PHE A 1 93 ? 25.670 -6.052 -7.513 1.00 70.56 93 PHE A C 1
ATOM 730 O O . PHE A 1 93 ? 25.473 -7.130 -6.953 1.00 70.56 93 PHE A O 1
ATOM 737 N N . GLY A 1 94 ? 26.819 -5.797 -8.145 1.00 60.88 94 GLY A N 1
ATOM 738 C CA . GLY A 1 94 ? 27.899 -6.783 -8.344 1.00 60.88 94 GLY A CA 1
ATOM 739 C C . GLY A 1 94 ? 28.536 -7.367 -7.069 1.00 60.88 94 GLY A C 1
ATOM 740 O O . GLY A 1 94 ? 29.517 -8.094 -7.158 1.00 60.88 94 GLY A O 1
ATOM 741 N N . ASN A 1 95 ? 27.992 -7.063 -5.890 1.00 74.94 95 ASN A N 1
ATOM 742 C CA . ASN A 1 95 ? 28.337 -7.635 -4.590 1.00 74.94 95 ASN A CA 1
ATOM 743 C C . ASN A 1 95 ? 27.540 -8.915 -4.250 1.00 74.94 95 ASN A C 1
ATOM 745 O O . ASN A 1 95 ? 27.646 -9.410 -3.130 1.00 74.94 95 ASN A O 1
ATOM 749 N N . GLY A 1 96 ? 26.719 -9.425 -5.174 1.00 73.38 96 GLY A N 1
ATOM 750 C CA . GLY A 1 96 ? 25.897 -10.619 -4.959 1.00 73.38 96 GLY A CA 1
ATOM 751 C C . GLY A 1 96 ? 24.560 -10.352 -4.259 1.00 73.38 96 GLY A C 1
ATOM 752 O O . GLY A 1 96 ? 23.869 -11.302 -3.897 1.00 73.38 96 GLY A O 1
ATOM 753 N N . SER A 1 97 ? 24.167 -9.087 -4.069 1.00 78.56 97 SER A N 1
ATOM 754 C CA . SER A 1 97 ? 22.825 -8.749 -3.585 1.00 78.56 97 SER A CA 1
ATOM 755 C C . SER A 1 97 ? 21.764 -9.065 -4.641 1.00 78.56 97 SER A C 1
ATOM 757 O O . SER A 1 97 ? 21.943 -8.734 -5.811 1.00 78.56 97 SER A O 1
ATOM 759 N N . ILE A 1 98 ? 20.642 -9.651 -4.215 1.00 82.06 98 ILE A N 1
ATOM 760 C CA . ILE A 1 98 ? 19.485 -9.956 -5.065 1.00 82.06 98 ILE A CA 1
ATOM 761 C C . ILE A 1 98 ? 18.283 -9.164 -4.551 1.00 82.06 98 ILE A C 1
ATOM 763 O O . ILE A 1 98 ? 17.909 -9.282 -3.385 1.00 82.06 98 ILE A O 1
ATOM 767 N N . TYR A 1 99 ? 17.665 -8.390 -5.438 1.00 84.75 99 TYR A N 1
ATOM 768 C CA . TYR A 1 99 ? 16.540 -7.511 -5.146 1.00 84.75 99 TYR A CA 1
ATOM 769 C C . TYR A 1 99 ? 15.360 -7.819 -6.067 1.00 84.75 99 TYR A C 1
ATOM 771 O O . TYR A 1 99 ? 15.496 -7.697 -7.285 1.00 84.75 99 TYR A O 1
ATOM 779 N N . PRO A 1 100 ? 14.196 -8.204 -5.525 1.00 87.62 100 PRO A N 1
ATOM 780 C CA . PRO A 1 100 ? 12.980 -8.376 -6.313 1.00 87.62 100 PRO A CA 1
ATOM 781 C C . PRO A 1 100 ? 12.549 -7.078 -6.993 1.00 87.62 100 PRO A C 1
ATOM 783 O O . PRO A 1 100 ? 12.562 -6.011 -6.375 1.00 87.62 100 PRO A O 1
ATOM 786 N N . ILE A 1 101 ? 12.124 -7.185 -8.248 1.00 87.25 101 ILE A N 1
ATOM 787 C CA . ILE A 1 101 ? 11.441 -6.120 -8.979 1.00 87.25 101 ILE A CA 1
ATOM 788 C C . ILE A 1 101 ? 9.950 -6.440 -8.958 1.00 87.25 101 ILE A C 1
ATOM 790 O O . ILE A 1 101 ? 9.514 -7.474 -9.470 1.00 87.25 101 ILE A O 1
ATOM 794 N N . LEU A 1 102 ? 9.182 -5.556 -8.336 1.00 90.25 102 LEU A N 1
ATOM 795 C CA . LEU A 1 102 ? 7.737 -5.660 -8.217 1.00 90.25 102 LEU A CA 1
ATOM 796 C C . LEU A 1 102 ? 7.080 -4.691 -9.188 1.00 90.25 102 LEU A C 1
ATOM 798 O O . LEU A 1 102 ? 7.440 -3.521 -9.242 1.00 90.25 102 LEU A O 1
ATOM 802 N N . GLN A 1 103 ? 6.103 -5.179 -9.923 1.00 92.00 103 GLN A N 1
ATOM 803 C CA . GLN A 1 103 ? 5.233 -4.413 -10.788 1.00 92.00 103 GLN A CA 1
ATOM 804 C C . GLN A 1 103 ? 3.929 -4.112 -10.051 1.00 92.00 103 GLN A C 1
ATOM 806 O O . GLN A 1 103 ? 3.387 -4.998 -9.398 1.00 92.00 103 GLN A O 1
ATOM 811 N N . GLN A 1 104 ? 3.428 -2.887 -10.160 1.00 91.25 104 GLN A N 1
ATOM 812 C CA . GLN A 1 104 ? 2.110 -2.477 -9.675 1.00 91.25 104 GLN A CA 1
ATOM 813 C C . GLN A 1 104 ? 1.480 -1.539 -10.700 1.00 91.25 104 GLN A C 1
ATOM 815 O O . GLN A 1 104 ? 2.198 -0.747 -11.314 1.00 91.25 104 GLN A O 1
ATOM 820 N N . ASP A 1 105 ? 0.163 -1.587 -10.861 1.00 88.50 105 ASP A N 1
ATOM 821 C CA . ASP A 1 105 ? -0.525 -0.649 -11.743 1.00 88.50 105 ASP A CA 1
ATOM 822 C C . ASP A 1 105 ? -0.389 0.795 -11.236 1.00 88.50 105 ASP A C 1
ATOM 824 O O . ASP A 1 105 ? -0.413 1.084 -10.036 1.00 88.50 105 ASP A O 1
ATOM 828 N N . PHE A 1 106 ? -0.208 1.724 -12.170 1.00 84.06 106 PHE A N 1
ATOM 829 C CA . PHE A 1 106 ? -0.191 3.146 -11.881 1.00 84.06 106 PHE A CA 1
ATOM 830 C C . PHE A 1 106 ? -1.619 3.614 -11.605 1.00 84.06 106 PHE A C 1
ATOM 832 O O . PHE A 1 106 ? -2.452 3.678 -12.511 1.00 84.06 106 PHE A O 1
ATOM 839 N N . ILE A 1 107 ? -1.877 3.971 -10.351 1.00 83.00 107 ILE A N 1
ATOM 840 C CA . ILE A 1 107 ? -3.168 4.495 -9.916 1.00 83.00 107 ILE A CA 1
ATOM 841 C C . ILE A 1 107 ? -3.227 5.992 -10.217 1.00 83.00 107 ILE A C 1
ATOM 843 O O . ILE A 1 107 ? -2.355 6.757 -9.801 1.00 83.00 107 ILE A O 1
ATOM 847 N N . ILE A 1 108 ? -4.265 6.409 -10.938 1.00 80.06 108 ILE A N 1
ATOM 848 C CA . ILE A 1 108 ? -4.604 7.820 -11.122 1.00 80.06 108 ILE A CA 1
ATOM 849 C C . ILE A 1 108 ? -5.514 8.208 -9.958 1.00 80.06 108 ILE A C 1
ATOM 851 O O . ILE A 1 108 ? -6.537 7.568 -9.749 1.00 80.06 108 ILE A O 1
ATOM 855 N N . TYR A 1 109 ? -5.143 9.234 -9.196 1.00 81.31 109 TYR A N 1
ATOM 856 C CA . TYR A 1 109 ? -5.867 9.636 -7.991 1.00 81.31 109 TYR A CA 1
ATOM 857 C C . TYR A 1 109 ? -6.005 11.160 -7.896 1.00 81.31 109 TYR A C 1
ATOM 859 O O . TYR A 1 109 ? -5.242 11.900 -8.519 1.00 81.31 109 TYR A O 1
ATOM 867 N N . GLU A 1 110 ? -7.000 11.627 -7.142 1.00 82.94 110 GLU A N 1
ATOM 868 C CA . GLU A 1 110 ? -7.230 13.047 -6.857 1.00 82.94 110 GLU A CA 1
ATOM 869 C C . GLU A 1 110 ? -6.353 13.519 -5.703 1.00 82.94 110 GLU A C 1
ATOM 871 O O . GLU A 1 110 ? -5.665 14.537 -5.788 1.00 82.94 110 GLU A O 1
ATOM 876 N N . ARG A 1 111 ? -6.387 12.770 -4.601 1.00 91.31 111 ARG A N 1
ATOM 877 C CA . ARG A 1 111 ? -5.718 13.137 -3.355 1.00 91.31 111 ARG A CA 1
ATOM 878 C C . ARG A 1 111 ? -5.451 11.923 -2.480 1.00 91.31 111 ARG A C 1
ATOM 880 O O . ARG A 1 111 ? -5.957 10.831 -2.713 1.00 91.31 111 ARG A O 1
ATOM 887 N N . GLU A 1 112 ? -4.690 12.148 -1.423 1.00 95.94 112 GLU A N 1
ATOM 888 C CA . GLU A 1 112 ? -4.580 11.211 -0.310 1.00 95.94 112 GLU A CA 1
ATOM 889 C C . GLU A 1 112 ? -5.914 11.114 0.456 1.00 95.94 112 GLU A C 1
ATOM 891 O O . GLU A 1 112 ? -6.663 12.094 0.594 1.00 95.94 112 GLU A O 1
ATOM 896 N N . ALA A 1 113 ? -6.220 9.925 0.968 1.00 97.25 113 ALA A N 1
ATOM 897 C CA . ALA A 1 113 ? -7.378 9.689 1.815 1.00 97.25 113 ALA A CA 1
ATOM 898 C C . ALA A 1 113 ? -7.171 10.303 3.205 1.00 97.25 113 ALA A C 1
ATOM 900 O O . ALA A 1 113 ? -6.078 10.297 3.773 1.00 97.25 113 ALA A O 1
ATOM 901 N N . THR A 1 114 ? -8.245 10.813 3.799 1.00 98.12 114 THR A N 1
ATOM 902 C CA . THR A 1 114 ? -8.216 11.287 5.185 1.00 98.12 114 THR A CA 1
ATOM 903 C C . THR A 1 114 ? -8.208 10.105 6.163 1.00 98.12 114 THR A C 1
ATOM 905 O O . THR A 1 114 ? -8.720 9.033 5.836 1.00 98.12 114 THR A O 1
ATOM 908 N N . PRO A 1 115 ? -7.722 10.277 7.408 1.00 98.12 115 PRO A N 1
ATOM 909 C CA . PRO A 1 115 ? -7.782 9.213 8.414 1.00 98.12 115 PRO A CA 1
ATOM 910 C C . PRO A 1 115 ? -9.194 8.658 8.656 1.00 98.12 115 PRO A C 1
ATOM 912 O O . PRO A 1 115 ? -9.345 7.470 8.918 1.00 98.12 115 PRO A O 1
ATOM 915 N N . ILE A 1 116 ? -10.227 9.502 8.542 1.00 98.06 116 ILE A N 1
ATOM 916 C CA . ILE 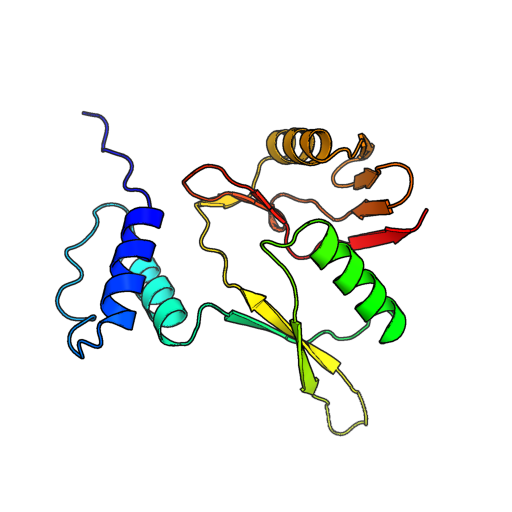A 1 116 ? -11.629 9.092 8.707 1.00 98.06 116 ILE A CA 1
ATOM 917 C C . ILE A 1 116 ? -12.074 8.202 7.539 1.00 98.06 116 ILE A C 1
ATOM 919 O O . ILE A 1 116 ? -12.711 7.178 7.763 1.00 98.06 116 ILE A O 1
ATOM 923 N N . GLU A 1 117 ? -11.715 8.556 6.302 1.00 98.38 117 GLU A N 1
ATOM 924 C CA . GLU A 1 117 ? -12.017 7.734 5.121 1.00 98.38 117 GLU A CA 1
ATOM 925 C C . GLU A 1 117 ? -11.331 6.366 5.201 1.00 98.38 117 GLU A C 1
ATOM 927 O O . GLU A 1 117 ? -11.961 5.354 4.907 1.00 98.38 117 GLU A O 1
ATOM 932 N N . ILE A 1 118 ? -10.080 6.322 5.675 1.00 98.69 118 ILE A N 1
ATOM 933 C CA . ILE A 1 118 ? -9.342 5.071 5.900 1.00 98.69 118 ILE A CA 1
ATOM 934 C C . ILE A 1 118 ? -10.046 4.211 6.956 1.00 98.69 118 ILE A C 1
ATOM 936 O O . ILE A 1 118 ? -10.254 3.019 6.735 1.00 98.69 118 ILE A O 1
ATOM 940 N N . ASP A 1 119 ? -10.451 4.803 8.085 1.00 98.50 119 ASP A N 1
ATOM 941 C CA . ASP A 1 119 ? -11.171 4.087 9.144 1.00 98.50 119 ASP A CA 1
ATOM 942 C C . ASP A 1 119 ? -12.481 3.472 8.621 1.00 98.50 119 ASP A C 1
ATOM 944 O O . ASP A 1 119 ? -12.777 2.305 8.891 1.00 98.50 119 ASP A O 1
ATOM 948 N N . MET A 1 120 ? -13.258 4.247 7.856 1.00 98.38 120 MET A N 1
ATOM 949 C CA . MET A 1 120 ? -14.519 3.792 7.264 1.00 98.38 120 MET A CA 1
ATOM 950 C C . MET A 1 120 ? -14.298 2.673 6.245 1.00 98.38 120 MET A C 1
ATOM 952 O O . MET A 1 120 ? -15.010 1.671 6.280 1.00 98.38 120 MET A O 1
ATOM 956 N N . TYR A 1 121 ? -13.300 2.822 5.375 1.00 98.38 121 TYR A N 1
ATOM 957 C CA . TYR A 1 121 ? -12.953 1.830 4.365 1.00 98.38 121 TYR A CA 1
ATOM 958 C C . TYR A 1 121 ? -12.521 0.502 4.988 1.00 98.38 121 TYR A C 1
ATOM 960 O O . TYR A 1 121 ? -13.081 -0.540 4.655 1.00 98.38 121 TYR A O 1
ATOM 968 N N . MET A 1 122 ? -11.597 0.533 5.954 1.00 98.56 122 MET A N 1
ATOM 969 C CA . MET A 1 122 ? -11.129 -0.679 6.633 1.00 98.56 122 MET A CA 1
ATOM 970 C C . MET A 1 122 ? -12.263 -1.378 7.391 1.00 98.56 122 MET A C 1
ATOM 972 O O . MET A 1 122 ? -12.383 -2.601 7.325 1.00 98.56 122 MET A O 1
ATOM 976 N N . SER A 1 123 ? -13.142 -0.611 8.042 1.00 98.31 123 SER A N 1
ATOM 977 C CA . SER A 1 123 ? -14.347 -1.149 8.684 1.00 98.31 123 SER A CA 1
ATOM 978 C C . SER A 1 123 ? -15.268 -1.853 7.681 1.00 98.31 123 SER A C 1
ATOM 980 O O . SER A 1 123 ? -15.729 -2.967 7.936 1.00 98.31 123 SER A O 1
ATOM 982 N N . ALA A 1 124 ? -15.484 -1.251 6.506 1.00 97.94 124 ALA A N 1
ATOM 983 C CA . ALA A 1 124 ? -16.340 -1.809 5.460 1.00 97.94 124 ALA A CA 1
ATOM 984 C C . ALA A 1 124 ? -15.825 -3.150 4.907 1.00 97.94 124 ALA A C 1
ATOM 986 O O . ALA A 1 124 ? -16.632 -4.007 4.553 1.00 97.94 124 ALA A O 1
ATOM 987 N N . ILE A 1 125 ? -14.504 -3.362 4.887 1.00 97.19 125 ILE A N 1
ATOM 988 C CA . ILE A 1 125 ? -13.886 -4.630 4.461 1.00 97.19 125 ILE A CA 1
ATOM 989 C C . ILE A 1 125 ? -13.612 -5.603 5.626 1.00 97.19 125 ILE A C 1
ATOM 991 O O . ILE A 1 125 ? -12.879 -6.578 5.467 1.00 97.19 125 ILE A O 1
ATOM 995 N N . GLY A 1 126 ? -14.212 -5.367 6.799 1.00 98.00 126 GLY A N 1
ATOM 996 C CA . GLY A 1 126 ? -14.203 -6.305 7.927 1.00 98.00 126 GLY A CA 1
ATOM 997 C C . GLY A 1 126 ? -13.009 -6.183 8.877 1.00 98.00 126 GLY A C 1
ATOM 998 O O . GLY A 1 126 ? -12.773 -7.088 9.677 1.00 98.00 126 GLY A O 1
ATOM 999 N N . PHE A 1 127 ? -12.260 -5.082 8.821 1.00 98.56 127 PHE A N 1
ATOM 1000 C CA . PHE A 1 127 ? -11.149 -4.818 9.729 1.00 98.56 127 PHE A CA 1
ATOM 1001 C C . PHE A 1 127 ? -11.542 -3.827 10.828 1.00 98.56 127 PHE A C 1
ATOM 1003 O O . PHE A 1 127 ? -12.117 -2.770 10.588 1.00 98.56 127 PHE A O 1
ATOM 1010 N N . GLN A 1 128 ? -11.163 -4.142 12.061 1.00 98.19 128 GLN A N 1
ATOM 1011 C CA . GLN A 1 128 ? -11.334 -3.288 13.228 1.00 98.19 128 GLN A CA 1
ATOM 1012 C C . GLN A 1 128 ? -10.068 -2.480 13.496 1.00 98.19 128 GLN A C 1
ATOM 1014 O O . GLN A 1 128 ? -8.948 -2.978 13.371 1.00 98.19 128 GLN A O 1
ATOM 1019 N N . LYS A 1 129 ? -10.236 -1.221 13.897 1.00 98.19 129 LYS A N 1
ATOM 1020 C CA . LYS A 1 129 ? -9.120 -0.336 14.231 1.00 98.19 129 LYS A CA 1
ATOM 1021 C C . LYS A 1 129 ? -8.445 -0.775 15.530 1.00 98.19 129 LYS A C 1
ATOM 1023 O O . LYS A 1 129 ? -9.100 -0.869 16.563 1.00 98.19 129 LYS A O 1
ATOM 1028 N N . LEU A 1 130 ? -7.130 -0.978 15.480 1.00 97.44 130 LEU A N 1
ATOM 1029 C CA . LEU A 1 130 ? -6.302 -1.256 16.658 1.00 97.44 130 LEU A CA 1
ATOM 1030 C C . LEU A 1 130 ? -5.610 0.011 17.171 1.00 97.44 130 LEU A C 1
ATOM 1032 O O . LEU A 1 130 ? -5.556 0.258 18.372 1.00 97.44 130 LEU A O 1
ATOM 1036 N N . SER A 1 131 ? -5.076 0.823 16.259 1.00 96.75 131 SER A N 1
ATOM 1037 C CA . SER A 1 131 ? -4.442 2.108 16.565 1.00 96.75 131 SER A CA 1
ATOM 1038 C C . SER A 1 131 ? -4.462 3.019 15.337 1.00 96.75 131 SER A C 1
ATOM 1040 O O . SER A 1 131 ? -5.038 2.682 14.303 1.00 96.75 131 SER A O 1
ATOM 1042 N N . ALA A 1 132 ? -3.829 4.192 15.421 1.00 95.25 132 ALA A N 1
ATOM 1043 C CA . ALA A 1 132 ? -3.607 5.018 14.238 1.00 95.25 132 ALA A CA 1
ATOM 1044 C C . ALA A 1 132 ? -2.891 4.199 13.147 1.00 95.25 132 ALA A C 1
ATOM 1046 O O . ALA A 1 132 ? -1.891 3.543 13.442 1.00 95.25 132 ALA A O 1
ATOM 1047 N N . ALA A 1 133 ? -3.431 4.225 11.923 1.00 96.88 133 ALA A N 1
ATOM 1048 C CA . ALA A 1 133 ? -2.900 3.525 10.750 1.00 96.88 133 ALA A CA 1
ATOM 1049 C C . ALA A 1 133 ? -2.729 1.995 10.905 1.00 96.88 133 ALA A C 1
ATOM 1051 O O . ALA A 1 133 ? -1.977 1.397 10.134 1.00 96.88 133 ALA A O 1
ATOM 1052 N N . LYS A 1 134 ? -3.402 1.355 11.879 1.00 98.38 134 LYS A N 1
ATOM 1053 C CA . LYS A 1 134 ? -3.320 -0.095 12.127 1.00 98.38 134 LYS A CA 1
ATOM 1054 C C . LYS A 1 134 ? -4.688 -0.715 12.408 1.00 98.38 134 LYS A C 1
ATOM 1056 O O . LYS A 1 134 ? -5.428 -0.236 13.269 1.00 98.38 134 LYS A O 1
ATOM 1061 N N . PHE A 1 135 ? -4.971 -1.830 11.742 1.00 98.62 135 PHE A N 1
ATOM 1062 C CA . PHE A 1 135 ? -6.251 -2.530 11.793 1.00 98.62 135 PHE A CA 1
ATOM 1063 C C . PHE A 1 135 ? -6.066 -4.052 11.820 1.00 98.62 135 PHE A C 1
ATOM 1065 O O . PHE A 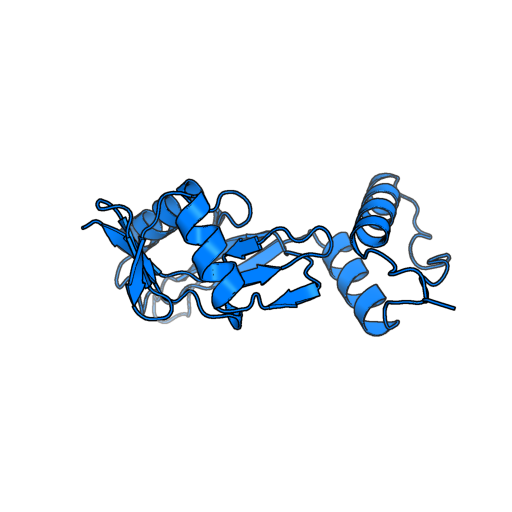1 135 ? -5.009 -4.555 11.442 1.00 98.62 135 PHE A O 1
ATOM 1072 N N . SER A 1 136 ? -7.088 -4.789 12.257 1.00 98.31 136 SER A N 1
ATOM 1073 C CA . SER A 1 136 ? -7.096 -6.255 12.284 1.00 98.31 136 SER A CA 1
ATOM 1074 C C . SER A 1 136 ? -8.486 -6.829 12.042 1.00 98.31 136 SER A C 1
ATOM 1076 O O . SER A 1 136 ? -9.473 -6.271 12.510 1.00 98.31 136 SER A O 1
ATOM 1078 N N . ASN A 1 137 ? -8.564 -7.967 11.357 1.00 97.75 137 ASN A N 1
ATOM 1079 C CA . ASN A 1 137 ? -9.787 -8.772 11.254 1.00 97.75 137 ASN A CA 1
ATOM 1080 C C . ASN A 1 137 ? -9.757 -10.019 12.168 1.00 97.75 137 ASN A C 1
ATOM 1082 O O . ASN A 1 137 ? -10.566 -10.928 12.006 1.00 97.75 137 ASN A O 1
ATOM 1086 N N . GLY A 1 138 ? -8.800 -10.087 13.102 1.00 96.94 138 GLY A N 1
ATOM 1087 C CA . GLY A 1 138 ? -8.591 -11.223 14.005 1.00 96.94 138 GLY A CA 1
ATOM 1088 C C . GLY A 1 138 ? -7.702 -12.341 13.451 1.00 96.94 138 GLY A C 1
ATOM 1089 O O . GLY A 1 138 ? -7.309 -13.209 14.219 1.00 96.94 138 GLY A O 1
ATOM 1090 N N . VAL A 1 139 ? -7.359 -12.307 12.158 1.00 97.19 139 VAL A N 1
ATOM 1091 C CA . VAL A 1 139 ? -6.435 -13.261 11.503 1.00 97.19 139 VAL A CA 1
ATOM 1092 C C . VAL A 1 139 ? -5.256 -12.537 10.852 1.00 97.19 139 VAL A C 1
ATOM 1094 O O . VAL A 1 139 ? -4.136 -13.039 10.814 1.00 97.19 139 VAL A O 1
ATOM 1097 N N . ILE A 1 140 ? -5.497 -11.336 10.333 1.00 97.62 140 ILE A N 1
ATOM 1098 C CA . ILE A 1 140 ? -4.511 -10.506 9.652 1.00 97.62 140 ILE A CA 1
ATOM 1099 C C . ILE A 1 140 ? -4.514 -9.129 10.306 1.00 97.62 140 ILE A C 1
ATOM 1101 O O . ILE A 1 140 ? -5.565 -8.520 10.500 1.00 97.62 140 ILE A O 1
ATOM 1105 N N . GLU A 1 141 ? -3.324 -8.624 10.605 1.00 97.94 141 GLU A N 1
ATOM 1106 C CA . GLU A 1 141 ? -3.069 -7.223 10.910 1.00 97.94 141 GLU A CA 1
ATOM 1107 C C . GLU A 1 141 ? -2.552 -6.494 9.668 1.00 97.94 141 GLU A C 1
ATOM 1109 O O . GLU A 1 141 ? -1.634 -6.971 8.996 1.00 97.94 141 GLU A O 1
ATOM 1114 N N . VAL A 1 142 ? -3.111 -5.308 9.413 1.00 98.06 142 VAL A N 1
ATOM 1115 C CA . VAL A 1 142 ? -2.648 -4.361 8.390 1.00 98.06 142 VAL A CA 1
ATOM 1116 C C . VAL A 1 142 ? -2.174 -3.087 9.081 1.00 98.06 142 VAL A C 1
ATOM 1118 O O . VAL A 1 142 ? -2.872 -2.552 9.945 1.00 98.06 142 VAL A O 1
ATOM 1121 N N . SER A 1 143 ? -0.992 -2.597 8.721 1.00 97.44 143 SER A N 1
ATOM 1122 C CA . SER A 1 143 ? -0.393 -1.373 9.266 1.00 97.44 143 SER A CA 1
ATOM 1123 C C . SER A 1 143 ? 0.216 -0.480 8.180 1.00 97.44 143 SER A C 1
ATOM 1125 O O . SER A 1 143 ? 0.230 -0.849 7.010 1.00 97.44 143 SER A O 1
ATOM 1127 N N . ASP A 1 144 ? 0.710 0.696 8.580 1.00 97.06 144 ASP A N 1
ATOM 1128 C CA . ASP A 1 144 ? 1.237 1.756 7.698 1.00 97.06 144 ASP A CA 1
ATOM 1129 C C . ASP A 1 144 ? 0.176 2.379 6.766 1.00 97.06 144 ASP A C 1
ATOM 1131 O O . ASP A 1 144 ? 0.489 2.980 5.741 1.00 97.06 144 ASP A O 1
ATOM 1135 N N . LEU A 1 145 ? -1.105 2.307 7.155 1.00 97.62 145 LEU A N 1
ATOM 1136 C CA . LEU A 1 145 ? -2.225 2.960 6.462 1.00 97.62 145 LEU A CA 1
ATOM 1137 C C . LEU A 1 145 ? -2.312 4.457 6.800 1.00 97.62 145 LEU A C 1
ATOM 1139 O O . LEU A 1 145 ? -3.264 4.932 7.424 1.00 97.62 145 LEU A O 1
ATOM 1143 N N . HIS A 1 146 ? -1.274 5.201 6.432 1.00 97.38 146 HIS A N 1
ATOM 1144 C CA . HIS A 1 146 ? -1.262 6.663 6.480 1.00 97.38 146 HIS A CA 1
ATOM 1145 C C . HIS A 1 146 ? -1.857 7.267 5.196 1.00 97.38 146 HIS A C 1
ATOM 1147 O O . HIS A 1 146 ? -1.836 6.598 4.167 1.00 97.38 146 HIS A O 1
ATOM 1153 N N . PRO A 1 147 ? -2.313 8.539 5.209 1.00 97.19 147 PRO A N 1
ATOM 1154 C CA . PRO A 1 147 ? -2.831 9.229 4.019 1.00 97.19 147 PRO A CA 1
ATOM 1155 C C . PRO A 1 147 ? -1.971 9.063 2.755 1.00 97.19 147 PRO A C 1
ATOM 1157 O O . PRO A 1 147 ? -2.486 8.665 1.718 1.00 97.19 147 PRO A O 1
ATOM 1160 N N . ARG A 1 148 ? -0.645 9.210 2.870 1.00 94.81 148 ARG A N 1
ATOM 1161 C CA . ARG A 1 148 ? 0.321 8.993 1.771 1.00 94.81 148 ARG A CA 1
ATOM 1162 C C . ARG A 1 148 ? 0.271 7.610 1.101 1.00 94.81 148 ARG A C 1
ATOM 1164 O O . ARG A 1 148 ? 0.744 7.464 -0.020 1.00 94.81 148 ARG A O 1
ATOM 1171 N N . ASN A 1 149 ? -0.274 6.611 1.793 1.00 97.44 149 ASN A N 1
ATOM 1172 C CA . ASN A 1 149 ? -0.342 5.211 1.375 1.00 97.44 149 ASN A CA 1
ATOM 1173 C C . ASN A 1 149 ? -1.770 4.788 0.987 1.00 97.44 149 ASN A C 1
ATOM 1175 O O . ASN A 1 149 ? -2.001 3.636 0.626 1.00 97.44 149 ASN A O 1
ATOM 1179 N N . VAL A 1 150 ? -2.745 5.698 1.059 1.00 97.94 150 VAL A N 1
ATOM 1180 C CA . VAL A 1 150 ? -4.128 5.421 0.668 1.00 97.94 150 VAL A CA 1
ATOM 1181 C C . VAL A 1 150 ? -4.596 6.522 -0.266 1.00 97.94 150 VAL A C 1
ATOM 1183 O O . VAL A 1 150 ? -4.806 7.662 0.138 1.00 97.94 150 VAL A O 1
ATOM 1186 N N . LEU A 1 151 ? -4.735 6.175 -1.536 1.00 95.38 151 LEU A N 1
ATOM 1187 C CA . LEU A 1 151 ? -5.069 7.104 -2.604 1.00 95.38 151 LEU A CA 1
ATOM 1188 C C . LEU A 1 151 ? -6.578 7.104 -2.818 1.00 95.38 151 LEU A C 1
ATOM 1190 O O . LEU A 1 151 ? -7.191 6.040 -2.789 1.00 95.38 151 LEU A O 1
ATOM 1194 N N . LYS A 1 152 ? -7.163 8.279 -3.043 1.00 92.69 152 LYS A N 1
ATOM 1195 C CA . LYS A 1 152 ? -8.573 8.436 -3.395 1.00 92.69 152 LYS A CA 1
ATOM 1196 C C . LYS A 1 152 ? -8.696 8.957 -4.817 1.00 92.69 152 LYS A C 1
ATOM 1198 O O . LYS A 1 152 ? -8.101 9.991 -5.134 1.00 92.69 152 LYS A O 1
ATOM 1203 N N . ASP A 1 153 ? -9.443 8.253 -5.658 1.00 85.31 153 ASP A N 1
ATOM 1204 C CA . ASP A 1 153 ? -9.733 8.713 -7.016 1.00 85.31 153 ASP A CA 1
ATOM 1205 C C . ASP A 1 153 ? -10.915 9.698 -7.069 1.00 85.31 153 ASP A C 1
ATOM 1207 O O . ASP A 1 153 ? -11.414 10.175 -6.047 1.00 85.31 153 ASP A O 1
ATOM 1211 N N . TYR A 1 154 ? -11.318 10.049 -8.288 1.00 79.25 154 TYR A N 1
ATOM 1212 C CA . TYR A 1 154 ? -12.355 11.043 -8.558 1.00 79.25 154 TYR A CA 1
ATOM 1213 C C . TYR A 1 154 ? -13.777 10.498 -8.388 1.00 79.25 154 TYR A C 1
ATOM 1215 O O . TYR A 1 154 ? -14.702 11.289 -8.199 1.00 79.25 154 TYR A O 1
ATOM 1223 N N . GLU A 1 155 ? -13.954 9.177 -8.436 1.00 83.75 155 GLU A N 1
ATOM 1224 C CA . GLU A 1 155 ? -15.219 8.496 -8.129 1.00 83.75 155 GLU A CA 1
ATOM 1225 C C . GLU A 1 155 ? -15.377 8.257 -6.621 1.00 83.75 155 GLU A C 1
ATOM 1227 O O . GLU A 1 155 ? -16.484 8.111 -6.098 1.00 83.75 155 GLU A O 1
ATOM 1232 N N . GLY A 1 156 ? -14.269 8.364 -5.895 1.00 86.81 156 GLY A N 1
ATOM 1233 C CA . GLY A 1 156 ? -14.190 8.297 -4.453 1.00 86.81 156 GLY A CA 1
ATOM 1234 C C . GLY A 1 156 ? -13.751 6.939 -3.925 1.00 86.81 156 GLY A C 1
ATOM 1235 O O . GLY A 1 156 ? -13.791 6.746 -2.704 1.00 86.81 156 GLY A O 1
ATOM 1236 N N . ASP A 1 157 ? -13.291 6.054 -4.807 1.00 92.25 157 ASP A N 1
ATOM 1237 C CA . ASP A 1 157 ? -12.728 4.763 -4.454 1.00 92.25 157 ASP A CA 1
ATOM 1238 C C . ASP A 1 157 ? -11.343 4.924 -3.824 1.00 92.25 157 ASP A C 1
ATOM 1240 O O . ASP A 1 157 ? -10.573 5.838 -4.145 1.00 92.25 157 ASP A O 1
ATOM 1244 N N . LEU A 1 158 ? -11.039 4.031 -2.875 1.00 96.62 158 LEU A N 1
ATOM 1245 C CA . LEU A 1 158 ? -9.769 4.019 -2.157 1.00 96.62 158 LEU A CA 1
ATOM 1246 C C . LEU A 1 158 ? -8.863 2.883 -2.621 1.00 96.62 158 LEU A C 1
ATOM 1248 O O . LEU A 1 158 ? -9.260 1.719 -2.681 1.00 96.62 158 LEU A O 1
ATOM 1252 N N . TYR A 1 159 ? -7.599 3.233 -2.831 1.00 97.06 159 TYR A N 1
ATOM 1253 C CA . TYR A 1 159 ? -6.545 2.340 -3.284 1.00 97.06 159 TYR A CA 1
ATOM 1254 C C . TYR A 1 159 ? -5.423 2.343 -2.256 1.00 97.06 159 TYR A C 1
ATOM 1256 O O . TYR A 1 159 ? -4.752 3.353 -2.041 1.00 97.06 159 TYR A O 1
ATOM 1264 N N . VAL A 1 160 ? -5.212 1.198 -1.615 1.00 97.75 160 VAL A N 1
ATOM 1265 C CA . VAL A 1 160 ? -4.146 1.033 -0.626 1.00 97.75 160 VAL A CA 1
ATOM 1266 C C . VAL A 1 160 ? -2.856 0.630 -1.322 1.00 97.75 160 VAL A C 1
ATOM 1268 O O . VAL A 1 160 ? -2.801 -0.393 -2.001 1.00 97.75 160 VAL A O 1
ATOM 1271 N N . ILE A 1 161 ? -1.793 1.395 -1.117 1.00 95.00 161 ILE A N 1
ATOM 1272 C CA . ILE A 1 161 ? -0.442 1.088 -1.583 1.00 95.00 161 ILE A CA 1
ATOM 1273 C C . ILE A 1 161 ? 0.515 1.028 -0.393 1.00 95.00 161 ILE A C 1
ATOM 1275 O O . ILE A 1 161 ? 0.257 1.613 0.647 1.00 95.00 161 ILE A O 1
ATOM 1279 N N . ASP A 1 162 ? 1.627 0.313 -0.557 1.00 93.19 162 ASP A N 1
ATOM 1280 C CA . ASP A 1 162 ? 2.733 0.287 0.418 1.00 93.19 162 ASP A CA 1
ATOM 1281 C C . ASP A 1 162 ? 2.314 -0.007 1.878 1.00 93.19 162 ASP A C 1
ATOM 1283 O O . ASP A 1 162 ? 2.798 0.609 2.821 1.00 93.19 162 ASP A O 1
ATOM 1287 N N . ALA A 1 163 ? 1.379 -0.948 2.063 1.00 95.38 163 ALA A N 1
ATOM 1288 C CA . ALA A 1 163 ? 0.919 -1.374 3.381 1.00 95.38 163 ALA A CA 1
ATOM 1289 C C . ALA A 1 163 ? 1.730 -2.559 3.935 1.00 95.38 163 ALA A C 1
ATOM 1291 O O . ALA A 1 163 ? 2.326 -3.368 3.215 1.00 95.38 163 ALA A O 1
ATOM 1292 N N . GLU A 1 164 ? 1.705 -2.682 5.257 1.00 94.88 164 GLU A N 1
ATOM 1293 C CA . GLU A 1 164 ? 2.407 -3.706 6.022 1.00 94.88 164 GLU A CA 1
ATOM 1294 C C . GLU A 1 164 ? 1.423 -4.779 6.508 1.00 94.88 164 GLU A C 1
ATOM 1296 O O . GLU A 1 164 ? 0.381 -4.438 7.063 1.00 94.88 164 GLU A O 1
ATOM 1301 N N . PHE A 1 165 ? 1.767 -6.064 6.362 1.00 95.19 165 PHE A N 1
ATOM 1302 C CA . PHE A 1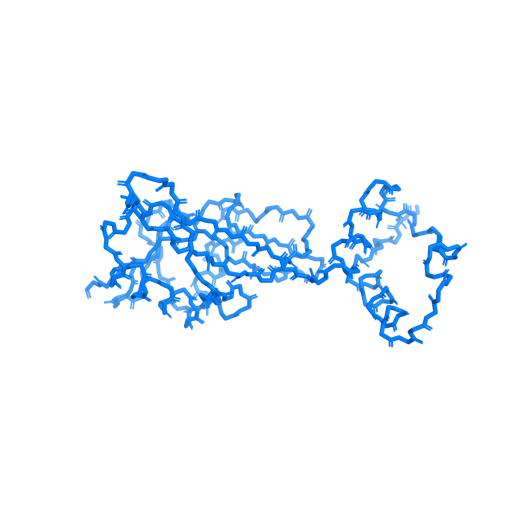 165 ? 0.882 -7.190 6.698 1.00 95.19 165 PHE A CA 1
ATOM 1303 C C . PHE A 1 165 ? 1.539 -8.171 7.663 1.00 95.19 165 PHE A C 1
ATOM 1305 O O . PHE A 1 165 ? 2.737 -8.459 7.561 1.00 95.19 165 PHE A O 1
ATOM 1312 N N . ARG A 1 166 ? 0.734 -8.730 8.570 1.00 92.81 166 ARG A N 1
ATOM 1313 C CA . ARG A 1 166 ? 1.146 -9.774 9.514 1.00 92.81 166 ARG A CA 1
ATOM 1314 C C . ARG A 1 166 ? -0.016 -10.725 9.808 1.00 92.81 166 ARG A C 1
ATOM 1316 O O . ARG A 1 166 ? -1.131 -10.267 10.016 1.00 92.81 166 ARG A O 1
ATOM 1323 N N . LEU A 1 167 ? 0.261 -12.027 9.876 1.00 92.94 167 LEU A N 1
ATOM 1324 C CA . LEU A 1 167 ? -0.671 -13.018 10.427 1.00 92.94 167 LEU A CA 1
ATOM 1325 C C . LEU A 1 167 ? -0.651 -12.965 11.960 1.00 92.94 167 LEU A C 1
ATOM 1327 O O . LEU A 1 167 ? 0.435 -12.902 12.547 1.00 92.94 167 LEU A O 1
ATOM 1331 N N . VAL A 1 168 ? -1.828 -12.981 12.586 1.00 87.50 168 VAL A N 1
ATOM 1332 C CA . VAL A 1 168 ? -2.003 -12.982 14.049 1.00 87.50 168 VAL A CA 1
ATOM 1333 C C . VAL A 1 168 ? -2.582 -14.282 14.578 1.00 87.50 168 VAL A C 1
ATOM 1335 O O . VAL A 1 168 ? -3.288 -14.975 13.816 1.00 87.50 168 VAL A O 1
#

Sequence (168 aa):
MLKESCPIEVFATELRRRIQEGSGDAQKNLQTLPCLTPKEEALIAEKLAHGNVIYKVNNLMTSKTLLSLFERLNLHNSIFPQTSYQLTGFTGFGNGSIYPILQQDFIIYEREATPIEIDMYMSAIGFQKLSAAKFSNGVIEVSDLHPRNVLKDYEGDLYVIDAEFRLV

Foldseek 3Di:
DPDPPDAVCVVLVVLLVVLVVDDPCSVPDPPDDPHDDPVRSVVSNVCSNVDQKDKDWAQCPPQVDPVSVVVFLVVCCVQFVQFHKDFPAWDDDPVPRIITIIMTGNDDADFFDDQVLVCVVCVVSQWHDPDRQWTHNLFKIKGPNDSVQWGAHRVGDIGGHDIDMDTD

Secondary structure (DSSP, 8-state):
-PPP---HHHHHHHHHHHHHTT-TTTTT-----TTS-HHHHHHHHHHHHT-SEEEEE--STTTSSHHHHHHHHHHHHHH-GGG-EEEEEEE--TTT--EEEEEEE----SEEPPHHHHHHHHHHTTPEEEETTEEE-SSEEEE---GGGEEE-SS--EEE-S-EEEE-

pLDDT: mean 80.17, std 18.94, range [28.48, 98.69]